Protein AF-A0A8T6N5S3-F1 (afdb_monomer_lite)

Sequence (83 aa):
MTQQNDPSPVVYDNAFIVIKQRWGTYTSVAYSPDPDVPAKKLITSLTEELCISSTRFYLKGLQEGWKTTGSGNVYDGEVGGKL

Secondary structure (DSSP, 8-state):
-----PPPP-EETTTEEEEE-TTS-EEEEE--S-TTSPPPEEEEESSHHHHHHHHHHHHHHHHTT---SSSS-----------

pLDDT: mean 81.21, std 17.37, range [42.53, 97.0]

Foldseek 3Di:
DDPPPDPDFDQDPQFWTWDQDPVQKIWIWGDDPDPVDDIHIDDIGNDPVCNNVVSVVVVVCVVVPNDPPDPDDPPPPPPPDDD

Radius of gyration: 19.82 Å; chains: 1; bounding box: 37×53×61 Å

Structure (mmCIF, N/CA/C/O backbone):
data_AF-A0A8T6N5S3-F1
#
_entry.id   AF-A0A8T6N5S3-F1
#
loop_
_atom_site.group_PDB
_atom_site.id
_atom_site.type_symbol
_atom_site.label_atom_id
_atom_site.label_alt_id
_atom_site.label_comp_id
_atom_site.label_asym_id
_atom_site.label_entity_id
_atom_site.label_seq_id
_atom_site.pdbx_PDB_ins_code
_atom_site.Cartn_x
_atom_site.Cartn_y
_atom_site.Cartn_z
_atom_site.occupancy
_atom_site.B_iso_or_equiv
_atom_site.auth_seq_id
_atom_site.auth_comp_id
_atom_site.auth_asym_id
_atom_site.auth_atom_id
_atom_site.pdbx_PDB_model_num
ATOM 1 N N . MET A 1 1 ? 6.557 -23.157 28.087 1.00 42.66 1 MET A N 1
ATOM 2 C CA . MET A 1 1 ? 6.439 -23.067 26.617 1.00 42.66 1 MET A CA 1
ATOM 3 C C . MET A 1 1 ? 5.207 -22.232 26.309 1.00 42.66 1 MET A C 1
ATOM 5 O O . MET A 1 1 ? 4.117 -22.770 26.182 1.00 42.66 1 MET A O 1
ATOM 9 N N . THR A 1 2 ? 5.343 -20.910 26.336 1.00 42.53 2 THR 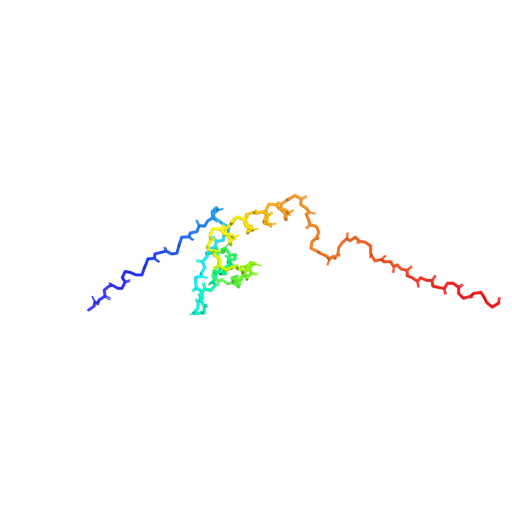A N 1
ATOM 10 C CA . THR A 1 2 ? 4.254 -19.982 26.012 1.00 42.53 2 THR A CA 1
ATOM 11 C C . THR A 1 2 ? 4.207 -19.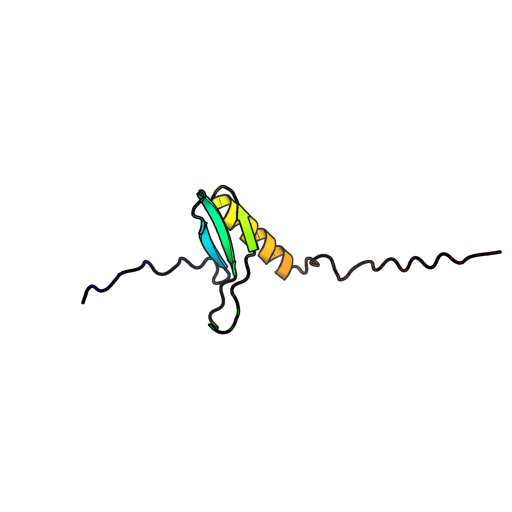862 24.494 1.00 42.53 2 THR A C 1
ATOM 13 O O . THR A 1 2 ? 5.110 -19.286 23.899 1.00 42.53 2 THR A O 1
ATOM 16 N N . GLN A 1 3 ? 3.204 -20.478 23.868 1.00 47.72 3 GLN A N 1
ATOM 17 C CA . GLN A 1 3 ? 2.908 -20.276 22.451 1.00 47.72 3 GLN A CA 1
ATOM 18 C C . GLN A 1 3 ? 2.491 -18.810 22.288 1.00 47.72 3 GLN A C 1
ATOM 20 O O . GLN A 1 3 ? 1.430 -18.398 22.758 1.00 47.72 3 GLN A O 1
ATOM 25 N N . GLN A 1 4 ? 3.380 -18.009 21.714 1.00 44.41 4 GLN A N 1
ATOM 26 C CA . GLN A 1 4 ? 3.153 -16.604 21.423 1.00 44.41 4 GLN A CA 1
ATOM 27 C C . GLN A 1 4 ? 2.252 -16.557 20.182 1.00 44.41 4 GLN A C 1
ATOM 29 O O . GLN A 1 4 ? 2.709 -16.763 19.063 1.00 44.41 4 GLN A O 1
ATOM 34 N N . ASN A 1 5 ? 0.941 -16.413 20.397 1.00 53.41 5 ASN A N 1
ATOM 35 C CA . ASN A 1 5 ? -0.038 -16.176 19.333 1.00 53.41 5 ASN A CA 1
ATOM 36 C C . ASN A 1 5 ? 0.148 -14.743 18.821 1.00 53.41 5 ASN A C 1
ATOM 38 O O . ASN A 1 5 ? -0.624 -13.844 19.158 1.00 53.41 5 ASN A O 1
ATOM 42 N N . ASP A 1 6 ? 1.202 -14.523 18.043 1.00 59.84 6 ASP A N 1
ATOM 43 C CA . ASP A 1 6 ? 1.323 -13.302 17.262 1.00 59.84 6 ASP A CA 1
ATOM 44 C C . ASP A 1 6 ? 0.265 -13.360 16.146 1.00 59.84 6 ASP A C 1
ATOM 46 O O . ASP A 1 6 ? 0.189 -14.359 15.421 1.00 59.84 6 ASP A O 1
ATOM 50 N N . PRO A 1 7 ? -0.607 -12.343 16.012 1.00 66.19 7 PRO A N 1
ATOM 51 C CA . PRO A 1 7 ? -1.600 -12.332 14.952 1.00 66.19 7 PRO A CA 1
ATOM 52 C C . PRO A 1 7 ? -0.876 -12.321 13.606 1.00 66.19 7 PRO A C 1
ATOM 54 O O . PRO A 1 7 ? -0.053 -11.443 13.337 1.00 66.19 7 PRO A O 1
ATOM 57 N N . SER A 1 8 ? -1.183 -13.303 12.756 1.00 70.88 8 SER A N 1
ATOM 58 C CA . SER A 1 8 ? -0.689 -13.344 11.382 1.00 70.88 8 SER A CA 1
ATOM 59 C C . SER A 1 8 ? -0.972 -12.000 10.695 1.00 70.88 8 SER A C 1
ATOM 61 O O . SER A 1 8 ? -2.105 -11.514 10.794 1.00 70.88 8 SER A O 1
ATOM 63 N N . PRO A 1 9 ? 0.010 -11.388 10.011 1.00 78.94 9 PRO A N 1
ATOM 64 C CA . PRO A 1 9 ? -0.176 -10.080 9.399 1.00 78.94 9 PRO A CA 1
ATOM 65 C C . PRO A 1 9 ? -1.289 -10.138 8.350 1.00 78.94 9 PRO A C 1
ATOM 67 O O . PRO A 1 9 ? -1.334 -11.050 7.525 1.00 78.94 9 PRO A O 1
ATOM 70 N N . VAL A 1 10 ? -2.188 -9.153 8.377 1.00 89.25 10 VAL A N 1
ATOM 71 C CA . VAL A 1 10 ? -3.251 -9.029 7.375 1.00 89.25 10 VAL A CA 1
ATOM 72 C C . VAL A 1 10 ? -2.615 -8.648 6.042 1.00 89.25 10 VAL A C 1
ATOM 74 O O . VAL A 1 10 ? -2.022 -7.574 5.908 1.00 89.25 10 VAL A O 1
ATOM 77 N N . VAL A 1 11 ? -2.733 -9.541 5.061 1.00 91.31 11 VAL A N 1
ATOM 78 C CA . VAL A 1 11 ? -2.276 -9.311 3.690 1.00 91.31 11 VAL A CA 1
ATOM 79 C C . VAL A 1 11 ? -3.439 -8.779 2.863 1.00 91.31 11 VAL A C 1
ATOM 81 O O . VAL A 1 11 ? -4.470 -9.434 2.718 1.00 91.31 11 VAL A O 1
ATOM 84 N N . TYR A 1 12 ? -3.266 -7.586 2.305 1.00 92.12 12 TYR A N 1
ATOM 85 C CA . TYR A 1 12 ? -4.237 -6.943 1.433 1.00 92.12 12 TYR A CA 1
ATOM 86 C C . TYR A 1 12 ? -3.988 -7.355 -0.017 1.00 92.12 12 TYR A C 1
ATOM 88 O O . TYR A 1 12 ? -2.879 -7.207 -0.537 1.00 92.12 12 TYR A O 1
ATOM 96 N N . ASP A 1 13 ? -5.036 -7.876 -0.661 1.00 91.62 13 ASP A N 1
ATOM 97 C CA . ASP A 1 13 ? -5.075 -8.231 -2.086 1.00 91.62 13 ASP A CA 1
ATOM 98 C C . ASP A 1 13 ? -3.923 -9.164 -2.534 1.00 91.62 13 ASP A C 1
ATOM 100 O O . ASP A 1 13 ? -3.521 -9.147 -3.694 1.00 91.62 13 ASP A O 1
ATOM 104 N N . ASN A 1 14 ? -3.361 -9.955 -1.606 1.00 91.12 14 ASN A N 1
ATOM 105 C CA . ASN A 1 14 ? -2.138 -10.754 -1.796 1.00 91.12 14 ASN A CA 1
ATOM 106 C C . ASN A 1 14 ? -0.930 -9.951 -2.324 1.00 91.12 14 ASN A C 1
ATOM 108 O O . ASN A 1 14 ? -0.021 -10.524 -2.920 1.00 91.12 14 ASN A O 1
ATOM 112 N N . ALA A 1 15 ? -0.916 -8.632 -2.118 1.00 91.00 15 ALA A N 1
ATOM 113 C CA . ALA A 1 15 ? 0.048 -7.725 -2.737 1.00 91.00 15 ALA A CA 1
ATOM 114 C C . ALA A 1 15 ? 0.841 -6.889 -1.725 1.00 91.00 15 ALA A C 1
ATOM 116 O O . ALA A 1 15 ? 2.012 -6.586 -1.959 1.00 91.00 15 ALA A O 1
ATOM 117 N N . PHE A 1 16 ? 0.240 -6.498 -0.598 1.00 93.81 16 PHE A N 1
ATOM 118 C CA . PHE A 1 16 ? 0.925 -5.689 0.414 1.00 93.81 16 PHE A CA 1
ATOM 119 C C . PHE A 1 16 ? 0.376 -5.911 1.824 1.00 93.81 16 PHE A C 1
ATOM 121 O O . PHE A 1 16 ? -0.748 -6.365 2.015 1.00 93.81 16 PHE A O 1
ATOM 128 N N . ILE A 1 17 ? 1.178 -5.550 2.821 1.00 94.44 17 ILE A N 1
ATOM 129 C CA . ILE A 1 17 ? 0.803 -5.496 4.239 1.00 94.44 17 ILE A CA 1
ATOM 130 C C . ILE A 1 17 ? 0.895 -4.054 4.737 1.00 94.44 17 ILE A C 1
ATOM 132 O O . ILE A 1 17 ? 1.651 -3.253 4.181 1.00 94.44 17 ILE A O 1
ATOM 136 N N . VAL A 1 18 ? 0.154 -3.714 5.792 1.00 95.00 18 VAL A N 1
ATOM 137 C CA . VAL A 1 18 ? 0.224 -2.394 6.437 1.00 95.00 18 VAL A CA 1
ATOM 138 C C . VAL A 1 18 ? 0.762 -2.544 7.851 1.00 95.00 18 VAL A C 1
ATOM 140 O O . VAL A 1 18 ? 0.291 -3.370 8.625 1.00 95.00 18 VAL A O 1
ATOM 143 N N . ILE A 1 19 ? 1.763 -1.732 8.185 1.00 93.88 19 ILE A N 1
ATOM 144 C CA . ILE A 1 19 ? 2.441 -1.765 9.478 1.00 93.88 19 ILE A CA 1
ATOM 145 C C . ILE A 1 19 ? 2.301 -0.398 10.142 1.00 93.88 19 ILE A C 1
ATOM 147 O O . ILE A 1 19 ? 2.755 0.620 9.603 1.00 93.88 19 ILE A O 1
ATOM 151 N N . LYS A 1 20 ? 1.720 -0.381 11.345 1.00 95.12 20 LYS A N 1
ATOM 152 C CA . LYS A 1 20 ? 1.690 0.807 12.200 1.00 95.12 20 LYS A CA 1
ATOM 153 C C . LYS A 1 20 ? 3.081 1.060 12.779 1.00 95.12 20 LYS A C 1
ATOM 155 O O . LYS A 1 20 ? 3.641 0.226 13.485 1.00 95.12 20 LYS A O 1
ATOM 160 N N . GLN A 1 21 ? 3.644 2.217 12.466 1.00 94.50 21 GLN A N 1
ATOM 161 C CA . GLN A 1 21 ? 4.952 2.644 12.944 1.00 94.50 21 GLN A CA 1
ATOM 162 C C . GLN A 1 21 ? 4.870 3.140 14.391 1.00 94.50 21 GLN A C 1
ATOM 164 O O . GLN A 1 21 ? 3.818 3.574 14.867 1.00 94.50 21 GLN A O 1
ATOM 169 N N . ARG A 1 22 ? 6.018 3.158 15.079 1.00 94.62 22 ARG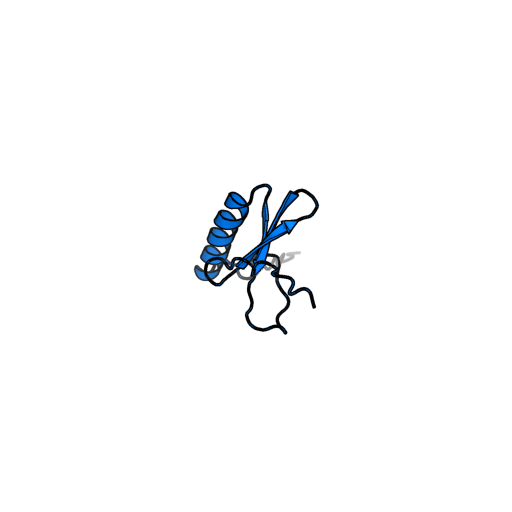 A N 1
ATOM 170 C CA . ARG A 1 22 ? 6.128 3.618 16.476 1.00 94.62 22 ARG A CA 1
ATOM 171 C C . ARG A 1 22 ? 5.585 5.036 16.690 1.00 94.62 22 ARG A C 1
ATOM 173 O O . ARG A 1 22 ? 5.025 5.320 17.740 1.00 94.62 22 ARG A O 1
ATOM 180 N N . TRP A 1 23 ? 5.756 5.919 15.710 1.00 91.12 23 TRP A N 1
ATOM 181 C CA . TRP A 1 23 ? 5.314 7.319 15.760 1.00 91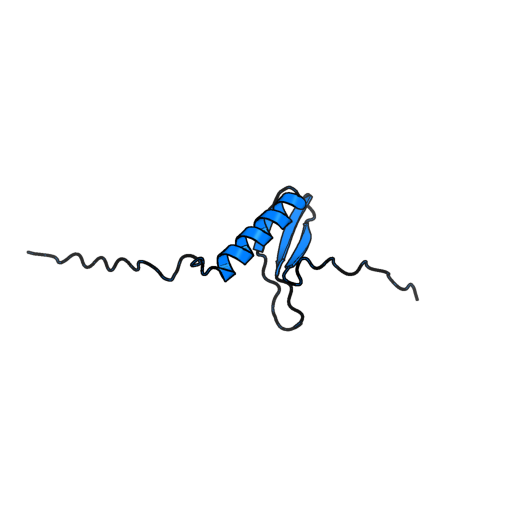.12 23 TRP A CA 1
ATOM 182 C C . TRP A 1 23 ? 3.878 7.531 15.241 1.00 91.12 23 TRP A C 1
ATOM 184 O O . TRP A 1 23 ? 3.460 8.665 15.035 1.00 91.12 23 TRP A O 1
ATOM 194 N N . GLY A 1 24 ? 3.112 6.454 15.033 1.00 93.69 24 GLY A N 1
ATOM 195 C CA . GLY A 1 24 ? 1.672 6.510 14.764 1.00 93.69 24 GLY A CA 1
ATOM 196 C C . GLY A 1 24 ? 1.259 6.554 13.292 1.00 93.69 24 GLY A C 1
ATOM 197 O O . GLY A 1 24 ? 0.070 6.421 13.020 1.00 93.69 24 GLY A O 1
ATOM 198 N N . THR A 1 25 ? 2.193 6.685 12.343 1.00 95.88 25 THR A N 1
ATOM 199 C CA . THR A 1 25 ? 1.873 6.568 10.909 1.00 95.88 25 THR A CA 1
ATOM 200 C C . THR A 1 25 ? 1.712 5.113 10.490 1.00 95.88 25 THR A C 1
ATOM 202 O O . THR A 1 25 ? 2.198 4.198 11.153 1.00 95.88 25 THR A O 1
ATOM 205 N N . TYR A 1 26 ? 1.117 4.905 9.325 1.00 96.38 26 TYR A N 1
ATOM 206 C CA . TYR A 1 26 ? 0.941 3.599 8.708 1.00 96.38 26 TYR A CA 1
ATOM 207 C C . TYR A 1 26 ? 1.796 3.530 7.450 1.00 96.38 26 TYR A C 1
ATOM 209 O O . TYR A 1 26 ? 1.746 4.435 6.618 1.00 96.38 26 TYR A O 1
ATOM 217 N N . THR A 1 27 ? 2.600 2.478 7.328 1.00 96.50 27 THR A N 1
ATOM 218 C CA . THR A 1 27 ? 3.449 2.242 6.157 1.00 96.50 27 THR A CA 1
ATOM 219 C C . THR A 1 27 ? 3.042 0.934 5.504 1.00 96.50 27 THR A C 1
ATOM 221 O O . THR A 1 27 ? 3.019 -0.104 6.168 1.00 96.50 27 THR A O 1
ATOM 224 N N . SER A 1 28 ? 2.752 0.978 4.206 1.00 95.38 28 SER A N 1
ATOM 225 C CA . SER A 1 28 ? 2.527 -0.210 3.397 1.00 95.38 28 SER A CA 1
ATOM 226 C C . SER A 1 28 ? 3.845 -0.777 2.879 1.00 95.38 28 SER A C 1
ATOM 228 O O . SER A 1 28 ? 4.770 -0.049 2.497 1.00 95.38 28 SER A O 1
ATOM 230 N N . VAL A 1 29 ? 3.937 -2.102 2.884 1.00 94.81 29 VAL A N 1
ATOM 231 C CA . VAL A 1 29 ? 5.112 -2.855 2.450 1.00 94.81 29 VAL A CA 1
ATOM 232 C C . VAL A 1 29 ? 4.659 -3.930 1.475 1.00 94.81 29 VAL A C 1
ATOM 234 O O . VAL A 1 29 ? 3.671 -4.615 1.731 1.00 94.81 29 VAL A O 1
ATOM 237 N N . ALA A 1 30 ? 5.364 -4.061 0.354 1.00 92.50 30 ALA A N 1
ATOM 238 C CA . ALA A 1 30 ? 5.100 -5.099 -0.631 1.00 92.50 30 ALA A CA 1
ATOM 239 C C . ALA A 1 30 ? 5.204 -6.483 0.021 1.00 92.50 30 ALA A C 1
ATOM 241 O O . ALA A 1 30 ? 6.181 -6.779 0.715 1.00 92.50 30 ALA A O 1
ATOM 242 N N . TYR A 1 31 ? 4.184 -7.306 -0.199 1.00 90.69 31 TYR A N 1
ATOM 243 C CA . TYR A 1 31 ? 4.153 -8.680 0.268 1.00 90.69 31 TYR A CA 1
ATOM 244 C C . TYR A 1 31 ? 4.854 -9.561 -0.763 1.00 90.69 31 TYR A C 1
ATOM 246 O O . TYR A 1 31 ? 4.502 -9.545 -1.941 1.00 90.69 31 TYR A O 1
ATOM 254 N N . SER A 1 32 ? 5.848 -10.319 -0.310 1.00 86.12 32 SER A N 1
ATOM 255 C CA . SER A 1 32 ? 6.480 -11.374 -1.093 1.00 86.12 32 SER A CA 1
ATOM 256 C C . SER A 1 32 ? 6.386 -12.679 -0.304 1.00 86.12 32 SER A C 1
ATOM 258 O O . SER A 1 32 ? 6.710 -12.673 0.886 1.00 86.12 32 SER A O 1
ATOM 260 N N . PRO A 1 33 ? 5.947 -13.788 -0.924 1.00 82.69 33 PRO A N 1
ATOM 261 C CA . PRO A 1 33 ? 5.989 -15.106 -0.297 1.00 82.69 33 PRO A CA 1
ATOM 262 C C . PRO A 1 33 ? 7.419 -15.660 -0.210 1.00 82.69 33 PRO A C 1
ATOM 264 O O . PRO A 1 33 ? 7.677 -16.557 0.588 1.00 82.69 33 PRO A O 1
ATOM 267 N N . ASP A 1 34 ? 8.331 -15.140 -1.032 1.00 84.31 34 ASP A N 1
ATOM 268 C CA . ASP A 1 34 ? 9.736 -15.526 -1.042 1.00 84.31 34 ASP A CA 1
ATOM 269 C C . ASP A 1 34 ? 10.500 -14.770 0.066 1.00 84.31 34 ASP A C 1
ATOM 271 O O . ASP A 1 34 ? 10.524 -13.531 0.028 1.00 84.31 34 ASP A O 1
ATOM 275 N N . PRO A 1 35 ? 11.104 -15.479 1.044 1.00 79.06 35 PRO A N 1
ATOM 276 C CA . PRO A 1 35 ? 11.854 -14.868 2.139 1.00 79.06 35 PRO A CA 1
ATOM 277 C C . PRO A 1 35 ? 13.150 -14.175 1.691 1.00 79.06 35 PRO A C 1
ATOM 279 O O . PRO A 1 35 ? 13.640 -13.309 2.418 1.00 79.06 35 PRO A O 1
ATOM 282 N N . ASP A 1 36 ? 13.689 -14.516 0.517 1.00 85.81 36 ASP A N 1
ATOM 283 C CA . ASP A 1 36 ? 14.920 -13.919 -0.012 1.00 85.81 36 ASP A CA 1
ATOM 284 C C . ASP A 1 36 ? 14.659 -12.569 -0.702 1.00 85.81 36 ASP A C 1
ATOM 286 O O . ASP A 1 36 ? 15.588 -11.798 -0.971 1.00 85.81 36 ASP A O 1
ATOM 290 N N . VAL A 1 37 ? 13.389 -12.236 -0.964 1.00 82.06 37 VAL A N 1
ATOM 291 C CA . VAL A 1 37 ? 13.003 -10.964 -1.579 1.00 82.06 37 VAL A CA 1
ATOM 292 C C . VAL A 1 37 ? 12.844 -9.890 -0.499 1.00 82.06 37 VAL A C 1
ATOM 294 O O . VAL A 1 37 ? 11.944 -9.973 0.342 1.00 82.06 37 VAL A O 1
ATOM 297 N N . PRO A 1 38 ? 13.663 -8.822 -0.526 1.00 84.12 38 PRO A N 1
ATOM 298 C CA . PRO A 1 38 ? 13.578 -7.773 0.473 1.00 84.12 38 PRO A CA 1
ATOM 299 C C . PRO A 1 38 ? 12.250 -7.022 0.363 1.00 84.12 38 PRO A C 1
ATOM 301 O O . PRO A 1 38 ? 11.835 -6.566 -0.706 1.00 84.12 38 PRO A O 1
ATOM 304 N N . ALA A 1 39 ? 11.603 -6.839 1.508 1.00 84.25 39 ALA A N 1
ATOM 305 C CA . ALA A 1 39 ? 10.326 -6.155 1.594 1.00 84.25 39 ALA A CA 1
ATOM 306 C C . ALA A 1 39 ? 10.473 -4.667 1.205 1.00 84.25 39 ALA A C 1
ATOM 308 O O . ALA A 1 39 ? 11.189 -3.895 1.850 1.00 84.25 39 ALA A O 1
ATOM 309 N N . LYS A 1 40 ? 9.783 -4.242 0.140 1.00 90.19 40 LYS A N 1
ATOM 310 C CA . LYS A 1 40 ? 9.844 -2.863 -0.369 1.00 90.19 40 LYS A CA 1
ATOM 311 C C . LYS A 1 40 ? 8.761 -2.000 0.271 1.00 90.19 40 LYS A C 1
ATOM 313 O O . LYS A 1 40 ? 7.577 -2.302 0.157 1.00 90.19 40 LYS A O 1
ATOM 318 N N . LYS A 1 41 ? 9.148 -0.885 0.894 1.00 93.50 41 LYS A N 1
ATOM 319 C CA . LYS A 1 41 ? 8.198 0.130 1.382 1.00 93.50 41 LYS A CA 1
ATOM 320 C C . LYS A 1 41 ? 7.550 0.842 0.191 1.00 93.50 41 LYS A C 1
ATOM 322 O O . LYS A 1 41 ? 8.260 1.252 -0.726 1.00 93.50 41 LYS A O 1
ATOM 327 N N . LEU A 1 42 ? 6.225 0.975 0.212 1.00 93.75 42 LEU A N 1
ATOM 328 C CA . LEU A 1 42 ? 5.449 1.569 -0.879 1.00 93.75 42 LEU A CA 1
ATOM 329 C C . LEU A 1 42 ? 4.985 2.979 -0.513 1.00 93.75 42 LEU A C 1
ATOM 331 O O . LEU A 1 42 ? 5.495 3.954 -1.057 1.00 93.75 42 LEU A O 1
ATOM 335 N N . ILE A 1 43 ? 4.046 3.101 0.427 1.00 95.25 43 ILE A N 1
ATOM 336 C CA . ILE A 1 43 ? 3.433 4.379 0.807 1.00 95.25 43 ILE A CA 1
ATOM 337 C C . ILE A 1 43 ? 3.405 4.503 2.328 1.00 95.25 43 ILE A C 1
ATOM 339 O O . ILE A 1 43 ? 3.214 3.525 3.043 1.00 95.25 43 ILE A O 1
ATOM 343 N N . THR A 1 44 ? 3.591 5.721 2.836 1.00 96.19 44 THR A N 1
ATOM 344 C CA . THR A 1 44 ? 3.343 6.051 4.247 1.00 96.19 44 THR A CA 1
ATOM 345 C C . THR A 1 44 ? 2.228 7.086 4.345 1.00 96.19 44 THR A C 1
ATOM 347 O O . THR A 1 44 ? 2.195 8.037 3.566 1.00 96.19 44 THR A O 1
ATOM 350 N N . SER A 1 45 ? 1.306 6.908 5.289 1.00 96.06 45 SER A N 1
ATOM 351 C CA . SER A 1 45 ? 0.165 7.805 5.503 1.00 96.06 45 SER A CA 1
ATOM 352 C C . SER A 1 45 ? -0.159 7.967 6.990 1.00 96.06 45 SER A C 1
ATOM 354 O O . SER A 1 45 ? 0.266 7.171 7.828 1.00 96.06 45 SER A O 1
ATOM 356 N N . LEU A 1 46 ? -0.909 9.019 7.328 1.00 96.56 46 LEU A N 1
ATOM 357 C CA . LEU A 1 46 ? -1.311 9.315 8.710 1.00 96.56 46 LEU A CA 1
ATOM 358 C C . LEU A 1 46 ? -2.385 8.354 9.240 1.00 96.56 46 LEU A C 1
ATOM 360 O O . LEU A 1 46 ? -2.403 8.066 10.432 1.00 96.56 46 LEU A O 1
ATOM 364 N N . THR A 1 47 ? -3.254 7.842 8.368 1.00 96.31 47 THR A N 1
ATOM 365 C CA . THR A 1 47 ? -4.312 6.883 8.713 1.00 96.31 47 THR A CA 1
ATOM 366 C C . THR A 1 47 ? -4.154 5.587 7.922 1.00 96.31 47 THR A C 1
ATOM 368 O O . THR A 1 47 ? -3.586 5.578 6.825 1.00 96.31 47 THR A O 1
ATOM 371 N N . GLU A 1 48 ? -4.651 4.484 8.482 1.00 94.75 48 GLU A N 1
ATOM 372 C CA . GLU A 1 48 ? -4.581 3.158 7.862 1.00 94.75 48 GLU A CA 1
ATOM 373 C C . GLU A 1 48 ? -5.390 3.096 6.561 1.00 94.75 48 GLU A C 1
ATOM 375 O O . GLU A 1 48 ? -4.872 2.683 5.526 1.00 94.75 48 GLU A O 1
ATOM 380 N N . GLU A 1 49 ? -6.625 3.600 6.579 1.00 95.94 49 GLU A N 1
ATOM 381 C CA . GLU A 1 49 ? -7.525 3.622 5.419 1.00 95.94 49 GLU A CA 1
ATOM 382 C C . GLU A 1 49 ? -6.927 4.383 4.228 1.00 95.94 49 GLU A C 1
ATOM 384 O O . GLU A 1 49 ? -7.004 3.933 3.077 1.00 95.94 49 GLU A O 1
ATOM 389 N N . LEU A 1 50 ? -6.275 5.521 4.497 1.00 96.38 50 LEU A N 1
ATOM 390 C CA . LEU A 1 50 ? -5.603 6.301 3.462 1.00 96.38 50 LEU A CA 1
ATOM 391 C C . LEU A 1 50 ? -4.383 5.555 2.914 1.00 96.38 50 LEU A C 1
ATOM 393 O O . LEU A 1 50 ? -4.152 5.568 1.706 1.00 96.38 50 LEU A O 1
ATOM 397 N N . CYS A 1 51 ? -3.636 4.864 3.778 1.00 96.50 51 CYS A N 1
ATOM 398 C CA . CYS A 1 51 ? -2.505 4.038 3.363 1.00 96.50 51 CYS A CA 1
ATOM 399 C C . CYS A 1 51 ? -2.962 2.909 2.424 1.00 96.50 51 CYS A C 1
ATOM 401 O O . CYS A 1 51 ? -2.377 2.722 1.355 1.00 96.50 51 CYS A O 1
ATOM 403 N N . ILE A 1 52 ? -4.043 2.204 2.777 1.00 96.06 52 ILE A N 1
ATOM 404 C CA . ILE A 1 52 ? -4.606 1.100 1.984 1.00 96.06 52 ILE A CA 1
ATOM 405 C C . ILE A 1 52 ? -5.104 1.604 0.627 1.00 96.06 52 ILE A C 1
ATOM 407 O O . ILE A 1 52 ? -4.693 1.087 -0.413 1.00 96.06 52 ILE A O 1
ATOM 411 N N . SER A 1 53 ? -5.967 2.625 0.621 1.00 97.00 53 SER A N 1
ATOM 412 C CA . SER A 1 53 ? -6.555 3.168 -0.614 1.00 97.00 53 SER A CA 1
ATOM 413 C C . SER A 1 53 ? -5.497 3.751 -1.556 1.00 97.00 53 SER A C 1
ATOM 415 O O . SER A 1 53 ? -5.516 3.453 -2.752 1.00 97.00 53 SER A O 1
ATOM 417 N N . SER A 1 54 ? -4.517 4.487 -1.022 1.00 96.00 54 SER A N 1
ATOM 418 C CA . SER A 1 54 ? -3.401 5.026 -1.810 1.00 96.00 54 SER A CA 1
ATOM 419 C C . SER A 1 54 ? -2.521 3.916 -2.380 1.00 96.00 54 SER A C 1
ATOM 421 O O . SER A 1 54 ? -2.108 3.991 -3.536 1.00 96.00 54 SER A O 1
ATOM 423 N N . THR A 1 55 ? -2.246 2.863 -1.600 1.00 96.12 55 THR A N 1
ATOM 424 C CA . THR A 1 55 ? -1.410 1.739 -2.057 1.00 96.12 55 THR A CA 1
ATOM 425 C C . THR A 1 55 ? -2.107 0.957 -3.163 1.00 96.12 55 THR A C 1
ATOM 427 O O . THR A 1 55 ? -1.479 0.656 -4.176 1.00 96.12 55 THR A O 1
ATOM 430 N N . ARG A 1 56 ? -3.416 0.707 -3.033 1.00 95.62 56 ARG A N 1
ATOM 431 C CA . ARG A 1 56 ? -4.231 0.094 -4.094 1.00 95.62 56 ARG A CA 1
ATOM 432 C C . ARG A 1 56 ? -4.182 0.898 -5.384 1.00 95.62 56 ARG A C 1
ATOM 434 O O . ARG A 1 56 ? -3.950 0.335 -6.449 1.00 95.62 56 ARG A O 1
ATOM 441 N N . PHE A 1 57 ? -4.367 2.210 -5.282 1.00 95.06 57 PHE A N 1
ATOM 442 C CA . PHE A 1 57 ? -4.312 3.104 -6.432 1.00 95.06 57 PHE A CA 1
ATOM 443 C C . PHE A 1 57 ? -2.935 3.093 -7.106 1.00 95.06 57 PHE A C 1
ATOM 445 O O . PHE A 1 57 ? -2.846 2.930 -8.319 1.00 95.06 57 PHE A O 1
ATOM 452 N N . TYR A 1 58 ? -1.861 3.181 -6.320 1.00 94.12 58 TYR A N 1
ATOM 453 C CA . TYR A 1 58 ? -0.492 3.137 -6.828 1.00 94.12 58 TYR A CA 1
ATOM 454 C C . TYR A 1 58 ? -0.160 1.813 -7.527 1.00 94.12 58 TYR A C 1
ATOM 456 O O . TYR A 1 58 ? 0.346 1.819 -8.647 1.00 94.12 58 TYR A O 1
ATOM 464 N N . LEU A 1 59 ? -0.476 0.675 -6.899 1.00 93.06 59 LEU A N 1
ATOM 465 C CA . LEU A 1 59 ? -0.225 -0.648 -7.479 1.00 93.06 59 LEU A CA 1
ATOM 466 C C . LEU A 1 59 ? -1.050 -0.878 -8.747 1.00 93.06 59 LEU A C 1
ATOM 468 O O . LEU A 1 59 ? -0.531 -1.427 -9.717 1.00 93.06 59 LEU A O 1
ATOM 472 N N . LYS A 1 60 ? -2.302 -0.408 -8.770 1.00 93.00 60 LYS A N 1
ATOM 473 C CA . LYS A 1 60 ? -3.128 -0.423 -9.978 1.00 93.00 60 LYS A CA 1
ATOM 474 C C . LYS A 1 60 ? -2.502 0.417 -11.091 1.00 93.00 60 LYS A C 1
ATOM 476 O O . LYS A 1 60 ? -2.390 -0.060 -12.212 1.00 93.00 60 LYS A O 1
ATOM 481 N N . GLY A 1 61 ? -2.016 1.615 -10.773 1.00 91.38 61 GLY A N 1
ATOM 482 C CA . GLY A 1 61 ? -1.292 2.450 -11.728 1.00 91.38 61 GLY A CA 1
ATOM 483 C C . GLY A 1 61 ? -0.077 1.737 -12.330 1.00 91.38 61 GLY A C 1
ATOM 484 O O . GLY A 1 61 ? 0.111 1.747 -13.544 1.00 91.38 61 GLY A O 1
ATOM 485 N N . LEU A 1 62 ? 0.715 1.039 -11.509 1.00 89.94 62 LEU A N 1
ATOM 486 C CA . LEU A 1 62 ? 1.841 0.238 -12.005 1.00 89.94 62 LEU A CA 1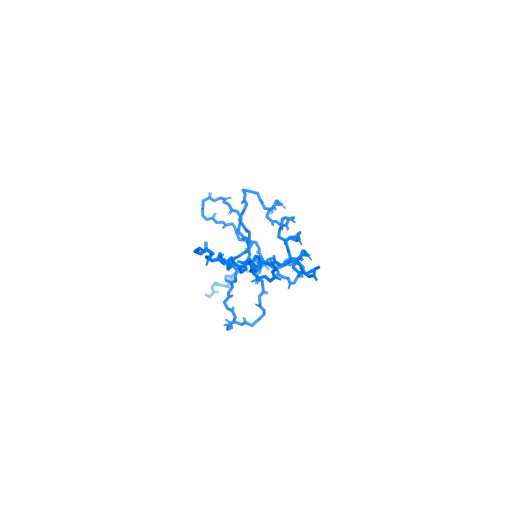
ATOM 487 C C . LEU A 1 62 ? 1.396 -0.886 -12.956 1.00 89.94 62 LEU A C 1
ATOM 489 O O . LEU A 1 62 ? 2.055 -1.106 -13.970 1.00 89.94 62 LEU A O 1
ATOM 493 N N . GLN A 1 63 ? 0.279 -1.565 -12.668 1.00 88.50 63 GLN A N 1
ATOM 494 C CA . GLN A 1 63 ? -0.302 -2.576 -13.567 1.00 88.50 63 GLN A CA 1
ATOM 495 C C . GLN A 1 63 ? -0.780 -1.966 -14.893 1.00 88.50 63 GLN A C 1
ATOM 497 O O . GLN A 1 63 ? -0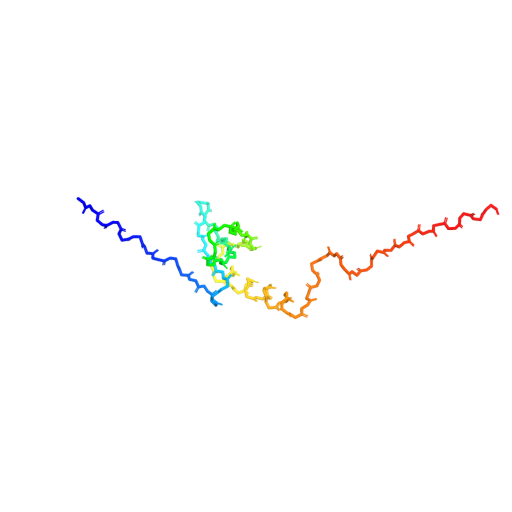.617 -2.577 -15.945 1.00 88.50 63 GLN A O 1
ATOM 502 N N . GLU A 1 64 ? -1.318 -0.746 -14.854 1.00 90.38 64 GLU A N 1
ATOM 503 C CA . GLU A 1 64 ? -1.743 0.029 -16.029 1.00 90.38 64 GLU A CA 1
ATOM 504 C C . GLU A 1 64 ? -0.566 0.670 -16.792 1.00 90.38 64 GLU A C 1
ATOM 506 O O . GLU A 1 64 ? -0.766 1.388 -17.772 1.00 90.38 64 GLU A O 1
ATOM 511 N N . GLY A 1 65 ? 0.676 0.405 -16.373 1.00 85.38 65 GLY A N 1
ATOM 512 C CA . GLY A 1 65 ? 1.878 0.873 -17.058 1.00 85.38 65 GLY A CA 1
ATOM 513 C C . GLY A 1 65 ? 2.287 2.300 -16.699 1.00 85.38 65 GLY A C 1
ATOM 514 O O . GLY A 1 65 ? 2.975 2.956 -17.488 1.00 85.38 65 GLY A O 1
ATOM 515 N N . TRP A 1 66 ? 1.898 2.801 -15.520 1.00 84.75 66 TRP A N 1
ATOM 516 C CA . TRP A 1 66 ? 2.418 4.067 -15.007 1.00 84.75 66 TRP A CA 1
ATOM 517 C C . TRP A 1 66 ? 3.937 3.987 -14.930 1.00 84.75 66 TRP A C 1
ATOM 519 O O . TRP A 1 66 ? 4.516 3.215 -14.163 1.00 84.75 66 TRP A O 1
ATOM 529 N N . LYS A 1 67 ? 4.598 4.795 -15.757 1.00 70.25 67 LYS A N 1
ATOM 530 C CA . LYS A 1 67 ? 6.052 4.868 -15.773 1.00 70.25 67 LYS A CA 1
ATOM 531 C C . LYS A 1 67 ? 6.501 5.496 -14.459 1.00 70.25 67 LYS A C 1
ATOM 533 O O . LYS A 1 67 ? 6.324 6.694 -14.256 1.00 70.25 67 LYS A O 1
ATOM 538 N N . THR A 1 68 ? 7.120 4.703 -13.586 1.00 62.97 68 THR A N 1
ATOM 539 C CA . THR A 1 68 ? 8.010 5.242 -12.552 1.00 62.97 68 THR A CA 1
ATOM 540 C C . THR A 1 68 ? 9.061 6.054 -13.298 1.00 62.97 68 THR A C 1
ATOM 542 O O . THR A 1 68 ? 9.786 5.489 -14.110 1.00 62.97 68 THR A O 1
ATOM 545 N N . THR A 1 69 ? 9.035 7.372 -13.127 1.00 53.66 69 THR A N 1
ATOM 546 C CA . THR A 1 69 ? 9.883 8.397 -13.748 1.00 53.66 69 THR A CA 1
ATOM 547 C C . THR A 1 69 ? 11.199 7.825 -14.301 1.00 53.66 69 THR A C 1
ATOM 549 O O . THR A 1 69 ? 12.146 7.621 -13.551 1.00 53.66 69 THR A O 1
ATOM 552 N N . GLY A 1 70 ? 11.237 7.475 -15.594 1.00 50.53 70 GLY A N 1
ATOM 553 C CA . GLY A 1 70 ? 12.391 6.757 -16.162 1.00 50.53 70 GLY A CA 1
ATOM 554 C C . GLY A 1 70 ? 12.241 6.129 -17.554 1.00 50.53 70 GLY A C 1
ATOM 555 O O . GLY A 1 70 ? 13.205 5.576 -18.065 1.00 50.53 70 GLY A O 1
ATOM 556 N N . SER A 1 71 ? 11.078 6.185 -18.214 1.00 46.50 71 SER A N 1
ATOM 557 C CA . SER A 1 71 ? 10.925 5.624 -19.578 1.00 46.50 71 SER A CA 1
ATOM 558 C C . SER A 1 71 ? 10.163 6.522 -20.552 1.00 46.50 71 SER A C 1
ATOM 560 O O . SER A 1 71 ? 9.448 6.040 -21.428 1.00 46.50 71 SER A O 1
ATOM 562 N N . GLY A 1 72 ? 10.272 7.839 -20.421 1.00 49.56 72 GLY A N 1
ATOM 563 C CA . GLY A 1 72 ? 9.692 8.760 -21.393 1.00 49.56 72 GLY A CA 1
ATOM 564 C C . GLY A 1 72 ? 10.271 10.148 -21.220 1.00 49.56 72 GLY A C 1
ATOM 565 O O . GLY A 1 72 ? 9.988 10.790 -20.217 1.00 49.56 72 GLY A O 1
ATOM 566 N N . ASN A 1 73 ? 11.042 10.572 -22.218 1.00 52.16 73 ASN A N 1
ATOM 567 C CA . ASN A 1 73 ? 11.684 11.877 -22.367 1.00 52.16 73 ASN A CA 1
ATOM 568 C C . ASN A 1 73 ? 13.050 12.000 -21.670 1.00 52.16 73 ASN A C 1
ATOM 570 O O . ASN A 1 73 ? 13.253 12.822 -20.780 1.00 52.16 73 ASN A O 1
ATOM 574 N N . VAL A 1 74 ? 14.027 11.216 -22.139 1.00 51.34 74 VAL A N 1
ATOM 575 C CA . VAL A 1 74 ? 15.402 11.733 -22.199 1.00 51.34 74 VAL A CA 1
ATOM 576 C C . VAL A 1 74 ? 15.350 12.864 -23.226 1.00 51.34 74 VAL A C 1
ATOM 578 O O . VAL A 1 74 ? 15.251 12.606 -24.422 1.00 51.34 74 VAL A O 1
ATOM 581 N N . TYR A 1 75 ? 15.279 14.110 -22.767 1.00 59.06 75 TYR A N 1
ATOM 582 C CA . TYR A 1 75 ? 15.462 15.256 -23.648 1.00 59.06 75 TYR A CA 1
ATOM 583 C C . TYR A 1 75 ? 16.959 15.333 -23.947 1.00 59.06 75 TYR A C 1
ATOM 585 O O . TYR A 1 75 ? 17.731 15.800 -23.112 1.00 59.06 75 TYR A O 1
ATOM 593 N N . ASP A 1 76 ? 17.367 14.802 -25.099 1.00 54.94 76 ASP A N 1
ATOM 594 C CA . ASP A 1 76 ? 18.714 14.988 -25.632 1.00 54.94 76 ASP A CA 1
ATOM 595 C C . ASP A 1 76 ? 18.857 16.459 -26.039 1.00 54.94 76 ASP A C 1
ATOM 597 O O . ASP A 1 76 ? 18.388 16.901 -27.087 1.00 54.94 76 ASP A O 1
ATOM 601 N N . GLY A 1 77 ? 19.369 17.264 -25.111 1.00 64.12 77 GLY A N 1
ATOM 602 C CA . GLY A 1 77 ? 19.622 18.683 -25.303 1.00 64.12 77 GLY A CA 1
ATOM 603 C C . GLY A 1 77 ? 20.922 18.889 -26.065 1.00 64.12 77 GLY A C 1
ATOM 604 O O . GLY A 1 77 ? 21.874 19.427 -25.503 1.00 64.12 77 GLY A O 1
ATOM 605 N N . GLU A 1 78 ? 20.981 18.463 -27.326 1.00 64.00 78 GLU A N 1
ATOM 606 C CA . GLU A 1 78 ? 22.083 18.843 -28.205 1.00 64.00 78 GLU A CA 1
ATOM 607 C C . GLU A 1 78 ? 21.915 20.326 -28.571 1.00 64.00 78 GLU A C 1
ATOM 609 O O . GLU A 1 78 ? 21.170 20.709 -29.476 1.00 64.00 78 GLU A O 1
ATOM 614 N N . VAL A 1 79 ? 22.582 21.202 -27.816 1.00 65.25 79 VAL A N 1
ATOM 615 C CA . VAL A 1 79 ? 22.706 22.618 -28.172 1.00 65.25 79 VAL A CA 1
ATOM 616 C C . VAL A 1 79 ? 23.703 22.688 -29.323 1.00 65.25 79 VAL A C 1
ATOM 618 O O . VAL A 1 79 ? 24.907 22.804 -29.103 1.00 65.25 79 VAL A O 1
ATOM 621 N N . GLY A 1 80 ? 23.200 22.559 -30.554 1.00 58.97 80 GLY A N 1
ATOM 622 C CA . GLY A 1 80 ? 23.970 22.725 -31.783 1.00 58.97 80 GLY A CA 1
ATOM 623 C C . GLY A 1 80 ? 24.587 24.120 -31.834 1.00 58.97 80 GLY A C 1
ATOM 624 O O . GLY A 1 80 ? 23.974 25.068 -32.325 1.00 58.97 80 GLY A O 1
ATOM 625 N N . GLY A 1 81 ? 25.789 24.245 -31.273 1.00 63.84 81 GLY A N 1
ATOM 626 C CA . GLY A 1 81 ? 26.575 25.466 -31.253 1.00 63.84 81 GLY A CA 1
ATOM 627 C C . GLY A 1 81 ? 26.897 25.885 -32.677 1.00 63.84 81 GLY A C 1
ATOM 628 O O . GLY A 1 81 ? 27.813 25.350 -33.299 1.00 63.84 81 GLY A O 1
ATOM 629 N N . LYS A 1 82 ? 26.135 26.845 -33.198 1.00 64.50 82 LYS A N 1
ATOM 630 C CA . LYS A 1 82 ? 26.487 27.549 -34.422 1.00 64.50 82 LYS A CA 1
ATOM 631 C C . LYS A 1 82 ? 27.296 28.785 -34.040 1.00 64.50 82 LYS A C 1
ATOM 633 O O . LYS A 1 82 ? 26.747 29.741 -33.495 1.00 64.50 82 LYS A O 1
ATOM 638 N N . LEU A 1 83 ? 28.605 28.672 -34.271 1.00 51.06 83 LEU A N 1
ATOM 639 C CA . LEU A 1 83 ? 29.530 29.787 -34.482 1.00 51.06 83 LEU A CA 1
ATOM 640 C C . LEU A 1 83 ? 29.055 30.658 -35.654 1.00 51.06 83 LEU A C 1
ATOM 642 O O . LEU A 1 83 ? 28.512 30.081 -36.629 1.00 51.06 83 LEU A O 1
#